Protein AF-A0A6A2FNA5-F1 (afdb_monomer_lite)

Structure (mmCIF, N/CA/C/O backbone):
data_AF-A0A6A2FNA5-F1
#
_entry.id   AF-A0A6A2FNA5-F1
#
loop_
_atom_site.group_PDB
_atom_site.id
_atom_site.type_symbol
_atom_site.label_atom_id
_atom_site.label_alt_id
_atom_site.label_comp_id
_atom_site.label_asym_id
_atom_site.label_entity_id
_atom_site.label_seq_id
_atom_site.pdbx_PDB_ins_code
_atom_site.Cartn_x
_atom_site.Cartn_y
_atom_site.Cartn_z
_atom_site.occupancy
_atom_site.B_iso_or_equiv
_atom_site.auth_seq_id
_atom_site.auth_comp_id
_atom_site.auth_asym_id
_atom_site.auth_atom_id
_atom_site.pdbx_PDB_model_num
ATOM 1 N N . MET A 1 1 ?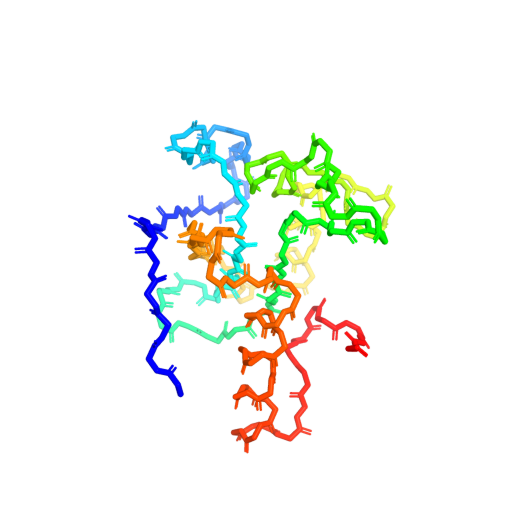 -7.875 -10.281 -15.439 1.00 62.53 1 MET A N 1
ATOM 2 C CA . MET A 1 1 ? -6.530 -10.528 -16.002 1.00 62.53 1 MET A CA 1
ATOM 3 C C . MET A 1 1 ? -5.744 -11.228 -14.920 1.00 62.53 1 MET A C 1
ATOM 5 O O . MET A 1 1 ? -5.673 -10.671 -13.832 1.00 62.53 1 MET A O 1
ATOM 9 N N . ASP A 1 2 ? -5.209 -12.416 -15.185 1.00 80.12 2 ASP A N 1
ATOM 10 C CA . ASP A 1 2 ? -4.365 -13.105 -14.207 1.00 80.12 2 ASP A CA 1
ATOM 11 C C . ASP A 1 2 ? -2.995 -12.427 -14.189 1.00 80.12 2 ASP A C 1
ATOM 13 O O . ASP A 1 2 ? -2.223 -12.519 -15.145 1.00 80.12 2 ASP A O 1
ATOM 17 N N . ILE A 1 3 ? -2.734 -11.656 -13.134 1.00 87.12 3 ILE A N 1
ATOM 18 C CA . ILE A 1 3 ? -1.475 -10.931 -12.967 1.00 87.12 3 ILE A CA 1
ATOM 19 C C . ILE A 1 3 ? -0.456 -11.879 -12.342 1.00 87.12 3 ILE A C 1
ATOM 21 O O . ILE A 1 3 ? -0.668 -12.432 -11.263 1.00 87.12 3 ILE A O 1
ATOM 25 N N . GLU A 1 4 ? 0.675 -12.038 -13.018 1.00 89.44 4 GLU A N 1
ATOM 26 C CA . GLU A 1 4 ? 1.808 -12.802 -12.508 1.00 89.44 4 GLU A CA 1
ATOM 27 C C . GLU A 1 4 ? 2.710 -11.890 -11.666 1.00 89.44 4 GLU A C 1
ATOM 29 O O . GLU A 1 4 ? 3.255 -10.897 -12.159 1.00 89.44 4 GLU A O 1
ATOM 34 N N . TYR A 1 5 ? 2.869 -12.236 -10.390 1.00 94.25 5 TYR A N 1
ATOM 35 C CA . TYR A 1 5 ? 3.737 -11.530 -9.450 1.00 94.25 5 TYR A CA 1
ATOM 36 C C . TYR A 1 5 ? 5.055 -12.280 -9.270 1.00 94.25 5 TYR A C 1
ATOM 38 O O . TYR A 1 5 ? 5.073 -13.507 -9.217 1.00 94.25 5 TYR A O 1
ATOM 46 N N . VAL A 1 6 ? 6.153 -11.540 -9.105 1.00 97.06 6 VAL A N 1
ATOM 47 C CA . VAL A 1 6 ? 7.472 -12.119 -8.796 1.00 97.06 6 VAL A CA 1
ATOM 48 C C . VAL A 1 6 ? 7.447 -12.766 -7.417 1.00 97.06 6 VAL A C 1
ATOM 50 O O . VAL A 1 6 ? 7.967 -13.858 -7.210 1.00 97.06 6 VAL A O 1
ATOM 53 N N . THR A 1 7 ? 6.856 -12.067 -6.452 1.00 97.75 7 THR A N 1
ATOM 54 C CA . THR A 1 7 ? 6.647 -12.564 -5.097 1.00 97.75 7 THR A CA 1
ATOM 55 C C . THR A 1 7 ? 5.572 -11.736 -4.411 1.00 97.75 7 THR A C 1
ATOM 57 O O . THR A 1 7 ? 5.285 -10.607 -4.814 1.00 97.75 7 THR A O 1
ATOM 60 N N . LYS A 1 8 ? 4.973 -12.302 -3.372 1.00 97.38 8 LYS A N 1
ATOM 61 C CA . LYS A 1 8 ? 3.942 -11.663 -2.567 1.00 97.38 8 LYS A CA 1
ATOM 62 C C . LYS A 1 8 ? 4.056 -12.109 -1.123 1.00 97.38 8 LYS A C 1
ATOM 64 O O . LYS A 1 8 ? 4.673 -13.133 -0.824 1.00 97.38 8 LYS A O 1
ATOM 69 N N . GLY A 1 9 ? 3.422 -11.365 -0.240 1.00 97.31 9 GLY A N 1
ATOM 70 C CA . GLY A 1 9 ? 3.309 -11.749 1.149 1.00 97.31 9 GLY A CA 1
ATOM 71 C C . GLY A 1 9 ? 2.521 -10.730 1.936 1.00 97.31 9 GLY A C 1
ATOM 72 O O . GLY A 1 9 ? 1.874 -9.840 1.386 1.00 97.31 9 GLY A O 1
ATOM 73 N N . TYR A 1 10 ? 2.614 -10.867 3.248 1.00 96.81 10 TYR A N 1
ATOM 74 C CA . TYR A 1 10 ? 1.922 -9.997 4.171 1.00 96.81 10 TYR A CA 1
ATOM 75 C C . TYR A 1 10 ? 2.820 -9.593 5.332 1.00 96.81 10 TYR A C 1
ATOM 77 O O . TYR A 1 10 ? 3.757 -10.296 5.719 1.00 96.81 10 TYR A O 1
ATOM 85 N N . CYS A 1 11 ? 2.513 -8.445 5.913 1.00 97.31 11 CYS A N 1
ATOM 86 C CA . CYS A 1 11 ? 2.928 -8.092 7.259 1.00 97.31 11 CYS A CA 1
ATOM 87 C C . CYS A 1 11 ? 1.760 -7.424 7.987 1.00 97.31 11 CYS A C 1
ATOM 89 O O . CYS A 1 11 ? 0.647 -7.325 7.472 1.00 97.31 11 CYS A O 1
ATOM 91 N N . ARG A 1 12 ? 1.978 -7.017 9.234 1.00 97.25 12 ARG A N 1
ATOM 92 C CA . ARG A 1 12 ? 0.931 -6.406 10.051 1.00 97.25 12 ARG A CA 1
ATOM 93 C C . ARG A 1 12 ? 1.475 -5.214 10.809 1.00 97.25 12 ARG A C 1
ATOM 95 O O . ARG A 1 12 ? 2.653 -5.192 11.146 1.00 97.25 12 ARG A O 1
ATOM 102 N N . PHE A 1 13 ? 0.598 -4.270 11.107 1.00 98.50 13 PHE A N 1
ATOM 103 C CA . PHE A 1 13 ? 0.916 -3.088 11.888 1.00 98.50 13 PHE A CA 1
ATOM 104 C C . PHE A 1 13 ? -0.128 -2.868 12.985 1.00 98.50 13 PHE A C 1
ATOM 106 O O . PHE A 1 13 ? -1.334 -2.925 12.729 1.00 98.50 13 PHE A O 1
ATOM 113 N N . ARG A 1 14 ? 0.348 -2.627 14.205 1.00 98.25 14 ARG A N 1
ATOM 114 C CA . ARG A 1 14 ? -0.423 -2.258 15.396 1.00 98.25 14 ARG A CA 1
ATOM 115 C C . ARG A 1 14 ? 0.109 -0.962 16.009 1.00 98.25 14 ARG A C 1
ATOM 117 O O . ARG A 1 14 ? 1.190 -0.491 15.661 1.00 98.25 14 ARG A O 1
ATOM 124 N N . LEU A 1 15 ? -0.629 -0.401 16.965 1.00 97.38 15 LEU A N 1
ATOM 125 C CA . LEU A 1 15 ? -0.278 0.857 17.636 1.00 97.38 15 LEU A CA 1
ATOM 126 C C . LEU A 1 15 ? 1.028 0.806 18.446 1.00 97.38 15 LEU A C 1
ATOM 128 O O . LEU A 1 15 ? 1.562 1.847 18.806 1.00 97.38 15 LEU A O 1
ATOM 132 N N . GLU A 1 16 ? 1.589 -0.360 18.708 1.00 96.56 16 GLU A N 1
ATOM 133 C CA . GLU A 1 16 ? 2.874 -0.534 19.387 1.00 96.56 16 GLU A CA 1
ATOM 134 C C . GLU A 1 16 ? 4.026 -0.883 18.428 1.00 96.56 16 GLU A C 1
ATOM 136 O O . GLU A 1 16 ? 5.191 -0.863 18.823 1.00 96.56 16 GLU A O 1
ATOM 141 N N . ASP A 1 17 ? 3.723 -1.185 17.163 1.00 98.12 17 ASP A N 1
ATOM 142 C CA . ASP A 1 17 ? 4.709 -1.656 16.191 1.00 98.12 17 ASP A CA 1
ATOM 143 C C . ASP A 1 17 ? 5.549 -0.517 15.610 1.00 98.12 17 ASP A C 1
ATOM 145 O O . ASP A 1 17 ? 5.078 0.606 15.469 1.00 98.12 17 ASP A O 1
ATOM 149 N N . SER A 1 18 ? 6.767 -0.820 15.154 1.00 98.25 18 SER A N 1
ATOM 150 C CA . SER A 1 18 ? 7.473 0.032 14.190 1.00 98.25 18 SER A CA 1
ATOM 151 C C . SER A 1 18 ? 7.178 -0.447 12.773 1.00 98.25 18 SER A C 1
ATOM 153 O O . SER A 1 18 ? 7.516 -1.580 12.420 1.00 98.25 18 SER A O 1
ATOM 155 N N . LEU A 1 19 ? 6.627 0.423 11.925 1.00 98.25 19 LEU A N 1
ATOM 156 C CA . LEU A 1 19 ? 6.309 0.075 10.537 1.00 98.25 19 LEU A CA 1
ATOM 157 C C . LEU A 1 19 ? 7.568 -0.326 9.757 1.00 98.25 19 LEU A C 1
ATOM 159 O O . LEU A 1 19 ? 7.548 -1.266 8.958 1.00 98.25 19 LEU A O 1
ATOM 163 N N . LYS A 1 20 ? 8.693 0.333 10.052 1.00 97.81 20 LYS A N 1
ATOM 164 C CA . LYS A 1 20 ? 9.997 0.017 9.462 1.00 97.81 20 LYS A CA 1
ATOM 165 C C . LYS A 1 20 ? 10.434 -1.416 9.771 1.00 97.81 20 LYS A C 1
ATOM 167 O O . LYS A 1 20 ? 10.923 -2.099 8.877 1.00 97.81 20 LYS A O 1
ATOM 172 N N . LEU A 1 21 ? 10.248 -1.878 11.011 1.00 98.31 21 LEU A N 1
ATOM 173 C CA . LEU A 1 21 ? 10.569 -3.258 11.394 1.00 98.31 21 LEU A CA 1
ATOM 174 C C . LEU A 1 21 ? 9.596 -4.255 10.757 1.00 98.31 21 LEU A C 1
ATOM 176 O O . LEU A 1 21 ? 10.033 -5.274 10.231 1.00 98.31 21 LEU A O 1
ATOM 180 N N . GLN A 1 22 ? 8.298 -3.942 10.725 1.00 98.12 22 GLN A N 1
ATOM 181 C CA . GLN A 1 22 ? 7.283 -4.821 10.126 1.00 98.12 22 GLN A CA 1
ATOM 182 C C . GLN A 1 22 ? 7.469 -5.007 8.611 1.00 98.12 22 GLN A C 1
ATOM 184 O O . GLN A 1 22 ? 7.102 -6.038 8.053 1.00 98.12 22 GLN A O 1
ATOM 189 N N . THR A 1 23 ? 8.079 -4.033 7.935 1.00 97.88 23 THR A N 1
ATOM 190 C CA . THR A 1 23 ? 8.324 -4.052 6.483 1.00 97.88 23 THR A CA 1
ATOM 191 C C . THR A 1 23 ? 9.765 -4.418 6.107 1.00 97.88 23 THR A C 1
ATOM 193 O O . THR A 1 23 ? 10.099 -4.444 4.922 1.00 97.88 23 THR A O 1
ATOM 196 N N . GLN A 1 24 ? 10.637 -4.728 7.075 1.00 97.00 24 GLN A N 1
ATOM 197 C CA . GLN A 1 24 ? 12.077 -4.901 6.827 1.00 97.00 24 GLN A CA 1
ATOM 198 C C . GLN A 1 24 ? 12.401 -6.045 5.852 1.00 97.00 24 GLN A C 1
ATOM 200 O O . GLN A 1 24 ? 13.334 -5.924 5.055 1.00 97.00 24 GLN A O 1
ATOM 205 N N . ASN A 1 25 ? 11.592 -7.110 5.892 1.00 96.00 25 ASN A N 1
ATOM 206 C CA . ASN A 1 25 ? 11.759 -8.324 5.092 1.00 96.00 25 ASN A CA 1
ATOM 207 C C . ASN A 1 25 ? 11.106 -8.234 3.706 1.00 96.00 25 ASN A C 1
ATOM 209 O O . ASN A 1 25 ? 11.209 -9.185 2.935 1.00 96.00 25 ASN A O 1
ATOM 213 N N . ILE A 1 26 ? 10.439 -7.120 3.377 1.00 97.06 26 ILE A N 1
ATOM 214 C CA . ILE A 1 26 ? 9.909 -6.915 2.027 1.00 97.06 26 ILE A CA 1
ATOM 215 C C . ILE A 1 26 ? 11.105 -6.790 1.069 1.00 97.06 26 I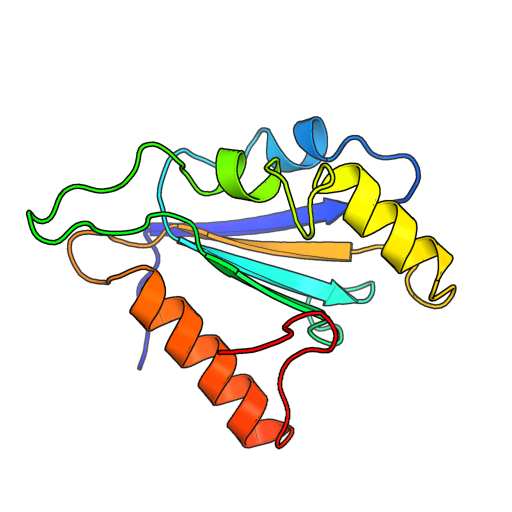LE A C 1
ATOM 217 O O . ILE A 1 26 ? 11.966 -5.926 1.289 1.00 97.06 26 ILE A O 1
ATOM 221 N N . PRO A 1 27 ? 11.188 -7.640 0.029 1.00 96.19 27 PRO A N 1
ATOM 222 C CA . PRO A 1 27 ? 12.298 -7.614 -0.912 1.00 96.19 27 PRO A CA 1
ATOM 223 C C . PRO A 1 27 ? 12.316 -6.317 -1.729 1.00 96.19 27 PRO A C 1
ATOM 225 O O . PRO A 1 27 ? 11.327 -5.587 -1.825 1.00 96.19 27 PRO A O 1
ATOM 228 N N . SER A 1 28 ? 13.471 -6.022 -2.326 1.00 95.00 28 SER A N 1
ATOM 229 C CA . SER A 1 28 ? 13.588 -4.901 -3.260 1.00 95.00 28 SER A CA 1
ATOM 230 C C . SER A 1 28 ? 12.737 -5.151 -4.506 1.00 95.00 28 SER A C 1
ATOM 232 O O . SER A 1 28 ? 12.673 -6.277 -4.997 1.00 95.00 28 SER A O 1
ATOM 234 N N . GLY A 1 29 ? 12.117 -4.096 -5.025 1.00 95.94 29 GLY A N 1
ATOM 235 C CA . GLY A 1 29 ? 11.301 -4.142 -6.234 1.00 95.94 29 GLY A CA 1
ATOM 236 C C . GLY A 1 29 ? 10.168 -3.123 -6.211 1.00 95.94 29 GLY A C 1
ATOM 237 O O . GLY A 1 29 ? 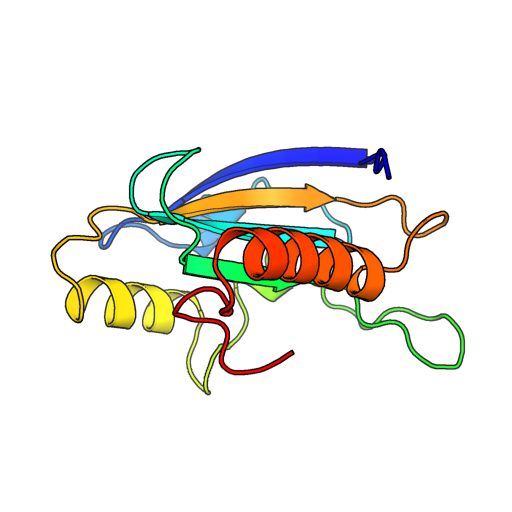9.933 -2.441 -5.203 1.00 95.94 29 GLY A O 1
ATOM 238 N N . TYR A 1 30 ? 9.464 -3.022 -7.333 1.00 97.19 30 TYR A N 1
ATOM 239 C CA . TYR A 1 30 ? 8.252 -2.219 -7.460 1.00 97.19 30 TYR A CA 1
ATOM 240 C C . TYR A 1 30 ? 7.011 -3.095 -7.385 1.00 97.19 30 TYR A C 1
ATOM 242 O O . TYR A 1 30 ? 7.061 -4.298 -7.638 1.00 97.19 30 TYR A O 1
ATOM 250 N N . GLY A 1 31 ? 5.882 -2.481 -7.058 1.00 96.75 31 GLY A N 1
ATOM 251 C CA . GLY A 1 31 ? 4.614 -3.186 -7.070 1.00 96.75 31 GLY A CA 1
ATOM 252 C C . GLY A 1 31 ? 3.525 -2.449 -6.321 1.00 96.75 31 GLY A C 1
ATOM 253 O O . GLY A 1 31 ? 3.514 -1.217 -6.291 1.00 96.75 31 GLY A O 1
ATOM 254 N N . VAL A 1 32 ? 2.618 -3.216 -5.732 1.00 98.19 32 VAL A N 1
ATOM 255 C CA . VAL A 1 32 ? 1.390 -2.725 -5.101 1.00 98.19 32 VAL A CA 1
ATOM 256 C C . VAL A 1 32 ? 1.252 -3.270 -3.688 1.00 98.19 32 VAL A C 1
ATOM 258 O O . VAL A 1 32 ? 1.863 -4.277 -3.326 1.00 98.19 32 VAL A O 1
ATOM 261 N N . TYR A 1 33 ? 0.476 -2.571 -2.875 1.00 98.50 33 TYR A N 1
ATOM 262 C CA . TYR A 1 33 ? 0.140 -2.974 -1.521 1.00 98.50 33 TYR A CA 1
ATOM 263 C C . TYR A 1 33 ? -1.302 -2.601 -1.199 1.00 98.50 33 TYR A C 1
ATOM 265 O O . TYR A 1 33 ? -1.824 -1.599 -1.696 1.00 98.50 33 TYR A O 1
ATOM 273 N N . ILE A 1 34 ? -1.912 -3.409 -0.341 1.00 98.69 34 ILE A N 1
ATOM 274 C CA . ILE A 1 34 ? -3.296 -3.280 0.095 1.00 98.69 34 ILE A CA 1
ATOM 275 C C . ILE A 1 34 ? -3.309 -3.282 1.621 1.00 98.69 34 ILE A C 1
ATOM 277 O O . ILE A 1 34 ? -2.639 -4.085 2.272 1.00 98.69 34 ILE A O 1
ATOM 281 N N . PHE A 1 35 ? -4.027 -2.332 2.206 1.00 98.69 35 PHE A N 1
ATOM 282 C CA . PHE A 1 35 ? -4.268 -2.275 3.640 1.00 98.69 35 PHE A CA 1
ATOM 283 C C . PHE A 1 35 ? -5.650 -2.838 3.929 1.00 98.69 35 PHE A C 1
ATOM 285 O O . PHE A 1 35 ? -6.640 -2.281 3.463 1.00 98.69 35 PHE A O 1
ATOM 292 N N . HIS A 1 36 ? -5.712 -3.887 4.742 1.00 98.69 36 HIS A N 1
ATOM 293 C CA . HIS A 1 36 ? -6.953 -4.507 5.188 1.00 98.69 36 HIS A CA 1
ATOM 294 C C . HIS A 1 36 ? -7.201 -4.245 6.669 1.00 98.69 36 HIS A C 1
ATOM 296 O O . HIS A 1 36 ? -6.277 -4.181 7.495 1.00 98.69 36 HIS A O 1
ATOM 302 N N . ARG A 1 37 ? -8.480 -4.132 7.016 1.00 98.44 37 ARG A N 1
ATOM 303 C CA . ARG A 1 37 ? -8.961 -3.993 8.388 1.00 98.44 37 ARG A CA 1
ATOM 304 C C . ARG A 1 37 ? -8.826 -5.319 9.140 1.00 98.44 37 ARG A C 1
ATOM 306 O O . ARG A 1 37 ? -9.531 -6.275 8.852 1.00 98.44 37 ARG A O 1
ATOM 313 N N . ASN A 1 38 ? -8.001 -5.346 10.189 1.00 97.69 38 ASN A N 1
ATOM 314 C CA . ASN A 1 38 ? -7.883 -6.389 11.224 1.00 97.69 38 ASN A CA 1
ATOM 315 C C . ASN A 1 38 ? -7.432 -7.802 10.792 1.00 97.69 38 ASN A C 1
ATOM 317 O O . ASN A 1 38 ? -6.684 -8.446 11.537 1.00 97.69 38 ASN A O 1
ATOM 321 N N . VAL A 1 39 ? -7.845 -8.309 9.637 1.00 96.62 39 VAL A N 1
ATOM 322 C CA . VAL A 1 39 ? -7.551 -9.655 9.115 1.00 96.62 39 VAL A CA 1
ATOM 323 C C . VAL A 1 39 ? -7.167 -9.575 7.635 1.00 96.62 39 VAL A C 1
ATOM 325 O O . VAL A 1 39 ? -7.291 -8.509 7.042 1.00 96.62 39 VAL A O 1
ATOM 328 N N . GLU A 1 40 ? -6.643 -10.668 7.077 1.00 93.12 40 GLU A N 1
ATOM 329 C CA . GLU A 1 40 ? -6.156 -10.735 5.688 1.00 93.12 40 GLU A CA 1
ATOM 330 C C . GLU A 1 40 ? -7.262 -10.415 4.677 1.00 93.12 40 GLU A C 1
ATOM 332 O O . GLU A 1 40 ? -7.114 -9.473 3.915 1.00 93.12 40 GLU A O 1
ATOM 337 N N . ASP A 1 41 ? -8.424 -11.060 4.794 1.00 93.31 41 ASP A N 1
ATOM 338 C CA . ASP A 1 41 ? -9.592 -10.804 3.931 1.00 93.31 41 ASP A CA 1
ATOM 339 C C . ASP A 1 41 ? -10.542 -9.732 4.501 1.00 93.31 41 ASP A C 1
ATOM 341 O O . ASP A 1 41 ? -11.750 -9.748 4.266 1.00 93.31 41 ASP A O 1
ATOM 345 N N . GLY A 1 42 ? -10.024 -8.833 5.342 1.00 96.56 42 GLY A N 1
ATOM 346 C CA . GLY A 1 42 ? -10.816 -7.754 5.931 1.00 96.56 42 GLY A CA 1
ATOM 347 C C . GLY A 1 42 ? -11.106 -6.636 4.931 1.00 96.56 42 GLY A C 1
ATOM 348 O O . GLY A 1 42 ? -10.492 -6.574 3.863 1.00 96.56 42 GLY A O 1
ATOM 349 N N . ASP A 1 43 ? -11.987 -5.705 5.315 1.00 97.56 43 ASP A N 1
ATOM 350 C CA . ASP A 1 43 ? -12.319 -4.537 4.489 1.00 97.56 43 ASP A CA 1
ATOM 351 C C . ASP A 1 43 ? -11.055 -3.828 3.999 1.00 97.56 43 ASP A C 1
ATOM 353 O O . ASP A 1 43 ? -10.165 -3.498 4.793 1.00 97.56 43 ASP A O 1
ATOM 357 N N . ILE A 1 44 ? -11.000 -3.554 2.697 1.00 98.62 44 ILE A N 1
ATOM 358 C CA . ILE A 1 44 ? -9.898 -2.807 2.100 1.00 98.62 44 ILE A CA 1
ATOM 359 C C . ILE A 1 44 ? -10.024 -1.337 2.509 1.00 98.62 44 ILE A C 1
ATOM 361 O O . ILE A 1 44 ? -11.008 -0.657 2.223 1.00 98.62 44 ILE A O 1
ATOM 365 N N . LEU A 1 45 ? -8.992 -0.854 3.192 1.00 98.56 45 LEU A N 1
ATOM 366 C CA . LEU A 1 45 ? -8.868 0.513 3.686 1.00 98.56 45 LEU A CA 1
ATOM 367 C C . LEU A 1 45 ? -8.145 1.399 2.673 1.00 98.56 45 LEU A C 1
ATOM 369 O O . LEU A 1 45 ? -8.503 2.562 2.506 1.00 98.56 45 LEU A O 1
ATOM 373 N N . TYR A 1 46 ? -7.122 0.854 2.009 1.00 98.62 46 TYR A N 1
ATOM 374 C CA . TYR A 1 46 ? -6.280 1.581 1.063 1.00 98.62 46 TYR A CA 1
ATOM 375 C C . TYR A 1 46 ? -5.617 0.642 0.057 1.00 98.62 46 TYR A C 1
ATOM 377 O O . TYR A 1 46 ? -5.140 -0.425 0.439 1.00 98.62 46 TYR A O 1
ATOM 385 N N . ILE A 1 47 ? -5.493 1.082 -1.192 1.00 98.69 47 ILE A N 1
ATOM 386 C CA . ILE A 1 47 ? -4.659 0.452 -2.222 1.00 98.69 47 ILE A CA 1
ATOM 387 C C . ILE A 1 47 ? -3.643 1.484 -2.705 1.00 98.69 47 ILE A C 1
ATOM 389 O O . ILE A 1 47 ? -3.994 2.636 -2.968 1.00 98.69 47 ILE A O 1
ATOM 393 N N . GLY A 1 48 ? -2.381 1.075 -2.823 1.00 97.75 48 GLY A N 1
ATOM 394 C CA . GLY A 1 48 ? -1.324 1.945 -3.320 1.00 97.75 48 GLY A CA 1
ATOM 395 C C . GLY A 1 48 ? -0.218 1.210 -4.068 1.00 97.75 48 GLY A C 1
ATOM 396 O O . GLY A 1 48 ? -0.043 0.001 -3.932 1.00 97.75 48 GLY A O 1
ATOM 397 N N . LYS A 1 49 ? 0.600 1.967 -4.805 1.00 97.31 49 LYS A N 1
ATOM 398 C CA . LYS A 1 49 ? 1.787 1.448 -5.508 1.00 97.31 49 LYS A CA 1
ATOM 399 C C . LYS A 1 49 ? 3.107 2.127 -5.169 1.00 97.31 49 LYS A C 1
ATOM 401 O O . LYS A 1 49 ? 3.150 3.261 -4.676 1.00 97.31 49 LYS A O 1
ATOM 406 N N . SER A 1 50 ? 4.194 1.465 -5.561 1.00 96.81 50 SER A N 1
ATOM 407 C CA . SER A 1 50 ? 5.534 2.030 -5.766 1.00 96.81 50 SER A CA 1
ATOM 408 C C . SER A 1 50 ? 5.958 1.941 -7.241 1.00 96.81 50 SER A C 1
ATOM 410 O O . SER A 1 50 ? 5.272 1.328 -8.050 1.00 96.81 50 SER A O 1
ATOM 412 N N . GLY A 1 51 ? 7.078 2.572 -7.613 1.00 94.38 51 GLY A N 1
ATOM 413 C CA . GLY A 1 51 ? 7.609 2.482 -8.980 1.00 94.38 51 GLY A CA 1
ATOM 414 C C . GLY A 1 51 ? 6.886 3.348 -10.011 1.00 94.38 51 GLY A C 1
ATOM 415 O O . GLY A 1 51 ? 6.273 2.854 -10.954 1.00 94.38 51 GLY A O 1
ATOM 416 N N . THR A 1 52 ? 6.968 4.670 -9.861 1.00 93.38 52 THR A N 1
ATOM 417 C CA . THR A 1 52 ? 6.531 5.586 -10.925 1.00 93.38 52 THR A CA 1
ATOM 418 C C . THR A 1 52 ? 7.490 5.504 -12.108 1.00 93.38 52 THR A C 1
ATOM 420 O O . THR A 1 52 ? 8.670 5.826 -11.956 1.00 93.38 52 THR A O 1
ATOM 423 N N . VAL A 1 53 ? 6.958 5.132 -13.271 1.00 93.75 53 VAL A N 1
ATOM 424 C CA . VAL A 1 53 ? 7.680 5.107 -14.547 1.00 93.75 53 VAL A CA 1
ATOM 425 C C . VAL A 1 53 ? 7.672 6.499 -15.166 1.00 93.75 53 VAL A C 1
ATOM 427 O O . VAL A 1 53 ? 6.644 7.175 -15.203 1.00 93.75 53 VAL A O 1
ATOM 430 N N . LEU A 1 54 ? 8.842 6.952 -15.597 1.00 95.06 54 LEU A N 1
ATOM 431 C CA . LEU A 1 54 ? 9.045 8.207 -16.307 1.00 95.06 54 LEU A CA 1
ATOM 432 C C . LEU A 1 54 ? 8.844 8.004 -17.812 1.00 95.06 54 LEU A C 1
ATOM 434 O O . LEU A 1 54 ? 8.900 6.886 -18.315 1.00 95.06 54 LEU A O 1
ATOM 438 N N . GLN A 1 55 ? 8.681 9.098 -18.557 1.00 95.81 55 GLN A N 1
ATOM 439 C CA . GLN A 1 55 ? 8.491 9.043 -20.013 1.00 95.81 55 GLN A CA 1
ATOM 440 C C . GLN A 1 55 ? 9.636 8.320 -20.749 1.00 95.81 55 GLN A C 1
ATOM 442 O O . GLN A 1 55 ? 9.400 7.695 -21.777 1.00 95.81 55 GLN A O 1
ATOM 447 N N . ASN A 1 56 ? 10.856 8.353 -20.208 1.00 94.94 56 ASN A N 1
ATOM 448 C CA . ASN A 1 56 ? 12.021 7.663 -20.768 1.00 94.94 56 ASN A CA 1
ATOM 449 C C . ASN A 1 56 ? 12.119 6.175 -20.377 1.00 94.94 56 ASN A C 1
ATOM 451 O O . ASN A 1 56 ? 13.142 5.547 -20.634 1.00 94.94 56 ASN A O 1
ATOM 455 N N . GLY A 1 57 ? 11.101 5.627 -19.711 1.00 92.12 57 GLY A N 1
ATOM 456 C CA . GLY A 1 57 ? 11.061 4.234 -19.271 1.00 92.12 57 GLY A CA 1
ATOM 457 C C . GLY A 1 57 ? 11.796 3.950 -17.958 1.00 92.12 57 GLY A C 1
ATOM 458 O O . GLY A 1 57 ? 11.678 2.848 -17.429 1.00 92.12 57 GLY A O 1
ATOM 459 N N . CYS A 1 58 ? 12.518 4.918 -17.383 1.00 93.25 58 CYS A N 1
ATOM 460 C CA . CYS A 1 58 ? 13.174 4.734 -16.090 1.00 93.25 58 CYS A CA 1
ATOM 461 C C . CYS A 1 58 ? 12.171 4.823 -14.936 1.00 93.25 58 CYS A C 1
ATOM 463 O O . CYS A 1 58 ? 11.249 5.639 -14.947 1.00 93.25 58 CYS A O 1
ATOM 465 N N . TYR A 1 59 ? 12.408 4.049 -13.882 1.00 93.25 59 TYR A N 1
ATOM 466 C CA . TYR A 1 59 ? 11.638 4.130 -12.645 1.00 93.25 59 TYR A CA 1
ATOM 467 C C . TYR A 1 59 ? 12.251 5.154 -11.686 1.00 93.25 59 TYR A C 1
ATOM 469 O O . TYR A 1 59 ? 13.472 5.294 -11.589 1.00 93.25 59 TYR A O 1
ATOM 477 N N . LYS A 1 60 ? 11.406 5.861 -10.928 1.00 91.38 60 LYS A N 1
ATOM 478 C CA . LYS A 1 60 ? 11.867 6.639 -9.768 1.00 91.38 60 LYS A CA 1
ATOM 479 C C . LYS A 1 60 ? 12.426 5.694 -8.694 1.00 91.38 60 LYS A C 1
ATOM 481 O O . LYS A 1 60 ? 11.879 4.617 -8.480 1.00 91.38 60 LYS A O 1
ATOM 486 N N . THR A 1 61 ? 13.455 6.138 -7.970 1.00 81.06 61 THR A N 1
ATOM 487 C CA . THR A 1 61 ? 14.259 5.369 -6.993 1.00 81.06 61 THR A CA 1
ATOM 488 C C . THR A 1 61 ? 13.541 5.019 -5.678 1.00 81.06 61 THR A C 1
ATOM 490 O O . THR A 1 61 ? 14.136 5.051 -4.606 1.00 81.06 61 THR A O 1
ATOM 493 N N . GLN A 1 62 ? 12.250 4.689 -5.729 1.00 87.31 62 GLN A N 1
ATOM 494 C CA . GLN A 1 62 ? 11.452 4.329 -4.560 1.00 87.31 62 GLN A CA 1
ATOM 495 C C . GLN A 1 62 ? 10.781 2.969 -4.772 1.00 87.31 62 GLN A C 1
ATOM 497 O O . GLN A 1 62 ? 9.735 2.877 -5.423 1.00 87.31 62 GLN A O 1
ATOM 502 N N . GLY A 1 63 ? 11.390 1.929 -4.195 1.00 94.75 63 GLY A N 1
ATOM 503 C CA . GLY A 1 63 ? 10.830 0.579 -4.151 1.00 94.75 63 GLY A CA 1
ATOM 504 C C . GLY A 1 63 ? 9.632 0.469 -3.205 1.00 94.75 63 GLY A C 1
ATOM 505 O O . GLY A 1 63 ? 9.265 1.421 -2.512 1.00 94.75 63 GLY A O 1
ATOM 506 N N . LEU A 1 64 ? 9.002 -0.707 -3.161 1.00 96.94 64 LEU A N 1
ATOM 507 C CA . LEU A 1 64 ? 7.787 -0.955 -2.377 1.00 96.94 64 LEU A CA 1
ATOM 508 C C . LEU A 1 64 ? 7.980 -0.695 -0.880 1.00 96.94 64 LEU A C 1
ATOM 510 O O . LEU A 1 64 ? 7.201 0.042 -0.276 1.00 96.94 64 LEU A O 1
ATOM 514 N N . ARG A 1 65 ? 9.066 -1.218 -0.302 1.00 96.81 65 ARG A N 1
ATOM 515 C CA . ARG A 1 65 ? 9.414 -0.996 1.108 1.00 96.81 65 ARG A CA 1
ATOM 516 C C . ARG A 1 65 ? 9.612 0.485 1.429 1.00 96.81 65 ARG A C 1
ATOM 518 O O . ARG A 1 65 ? 9.097 0.973 2.433 1.00 96.81 65 ARG A O 1
ATOM 525 N N . ASP A 1 66 ? 10.328 1.208 0.573 1.00 95.81 66 ASP A N 1
ATOM 526 C CA . ASP A 1 66 ? 10.589 2.634 0.781 1.00 95.81 66 ASP A CA 1
ATOM 527 C C . ASP A 1 66 ? 9.298 3.442 0.663 1.00 95.81 66 ASP A C 1
ATOM 529 O O . ASP A 1 66 ? 9.062 4.353 1.452 1.00 95.81 66 ASP A O 1
ATOM 533 N N . ARG A 1 67 ? 8.424 3.077 -0.284 1.00 96.75 67 ARG A N 1
ATOM 534 C CA . ARG A 1 67 ? 7.112 3.704 -0.461 1.00 96.75 67 ARG A CA 1
ATOM 535 C C . ARG A 1 67 ? 6.210 3.507 0.754 1.00 96.75 67 ARG A C 1
ATOM 537 O O . ARG A 1 67 ? 5.597 4.476 1.192 1.00 96.75 67 ARG A O 1
ATOM 544 N N . LEU A 1 68 ? 6.160 2.290 1.298 1.00 97.06 68 LEU A N 1
ATOM 545 C CA . LEU A 1 68 ? 5.398 1.957 2.505 1.00 97.06 68 LEU A CA 1
ATOM 546 C C . LEU A 1 68 ? 5.877 2.733 3.736 1.00 97.06 68 LEU A C 1
ATOM 548 O O . LEU A 1 68 ? 5.085 2.994 4.627 1.00 97.06 68 LEU A O 1
ATOM 552 N N . ASN A 1 69 ? 7.144 3.144 3.785 1.00 97.19 69 ASN A N 1
ATOM 553 C CA . ASN A 1 69 ? 7.683 3.947 4.886 1.00 97.19 69 ASN A CA 1
ATOM 554 C C . ASN A 1 69 ? 7.732 5.457 4.583 1.00 97.19 69 ASN A C 1
ATOM 556 O O . ASN A 1 69 ? 8.173 6.239 5.428 1.00 97.19 69 ASN A O 1
ATOM 560 N N . ASN A 1 70 ? 7.300 5.887 3.393 1.00 95.94 70 ASN A N 1
ATOM 561 C CA . ASN A 1 70 ? 7.337 7.291 2.994 1.00 95.94 70 ASN A CA 1
ATOM 562 C C . ASN A 1 70 ? 6.132 8.073 3.539 1.00 95.94 70 ASN A C 1
ATOM 564 O O . ASN A 1 70 ? 5.248 7.532 4.197 1.00 95.94 70 ASN A O 1
ATOM 568 N N . LYS A 1 71 ? 6.078 9.376 3.272 1.00 96.38 71 LYS A N 1
ATOM 569 C CA . LYS A 1 71 ? 4.965 10.213 3.699 1.00 96.38 71 LYS A CA 1
ATOM 570 C C . LYS A 1 71 ? 3.644 9.867 2.999 1.00 96.38 71 LYS A C 1
ATOM 572 O O . LYS A 1 71 ? 3.635 9.503 1.822 1.00 96.38 71 LYS A O 1
ATOM 577 N N . GLN A 1 72 ? 2.546 10.036 3.726 1.00 95.06 72 GLN A N 1
ATOM 578 C CA . GLN A 1 72 ? 1.169 10.084 3.233 1.00 95.06 72 GLN A CA 1
ATOM 579 C C . GLN A 1 72 ? 0.499 11.293 3.889 1.00 95.06 72 GLN A C 1
ATOM 581 O O . GLN A 1 72 ? 0.727 11.546 5.069 1.00 95.06 72 GLN A O 1
ATOM 586 N N . ASP A 1 73 ? -0.211 12.096 3.099 1.00 92.50 73 ASP A N 1
ATOM 587 C CA . ASP A 1 73 ? -0.861 13.338 3.544 1.00 92.50 73 ASP A CA 1
ATOM 588 C C . ASP A 1 73 ? 0.070 14.273 4.341 1.00 92.50 73 ASP A C 1
ATOM 590 O O . ASP A 1 73 ? -0.277 14.848 5.367 1.00 92.50 73 ASP A O 1
ATOM 594 N N . GLY A 1 74 ? 1.317 14.402 3.873 1.00 94.62 74 GLY A N 1
ATOM 595 C CA . GLY A 1 74 ? 2.317 15.307 4.452 1.00 94.62 74 GLY A CA 1
ATOM 596 C C . GLY A 1 74 ? 3.046 14.795 5.705 1.00 94.62 74 GLY A C 1
ATOM 597 O O . GLY A 1 74 ? 4.088 15.360 6.056 1.00 94.62 74 GLY A O 1
ATOM 598 N N . MET A 1 75 ? 2.599 13.695 6.319 1.00 97.25 75 MET A N 1
ATOM 599 C CA . MET A 1 75 ? 3.198 13.085 7.522 1.00 97.25 75 MET A CA 1
ATOM 600 C C . MET A 1 75 ? 3.793 11.703 7.247 1.00 97.25 75 MET A C 1
ATOM 602 O O . MET A 1 75 ? 3.566 11.139 6.181 1.00 97.25 75 MET A O 1
ATOM 606 N N . LYS A 1 76 ? 4.602 11.146 8.160 1.00 97.38 76 LYS A N 1
ATOM 607 C CA . LYS A 1 76 ? 5.194 9.807 7.949 1.00 97.38 76 LYS A CA 1
ATOM 608 C C . LYS A 1 76 ? 4.096 8.740 7.907 1.00 97.38 76 LYS A C 1
ATOM 610 O O . LYS A 1 76 ? 3.137 8.843 8.665 1.00 97.38 76 LYS A O 1
ATOM 615 N N . ARG A 1 77 ? 4.250 7.680 7.092 1.00 97.69 77 ARG A N 1
ATOM 616 C CA . ARG A 1 77 ? 3.227 6.615 6.998 1.00 97.69 77 ARG A CA 1
ATOM 617 C C . ARG A 1 77 ? 2.847 6.047 8.356 1.00 97.69 77 ARG A C 1
ATOM 619 O O . ARG A 1 77 ? 1.672 5.860 8.623 1.00 97.69 77 ARG A O 1
ATOM 626 N N . GLU A 1 78 ? 3.830 5.783 9.207 1.00 98.38 78 GLU A N 1
ATOM 627 C CA . GLU A 1 78 ? 3.572 5.233 10.537 1.00 98.38 78 GLU A CA 1
ATOM 628 C C . GLU A 1 78 ? 2.672 6.157 11.375 1.00 98.38 78 GLU A C 1
ATOM 630 O O . GLU A 1 78 ? 1.717 5.692 11.988 1.00 98.38 78 GLU A O 1
ATOM 635 N N . GLU A 1 79 ? 2.929 7.469 11.350 1.00 98.31 79 GLU A N 1
ATOM 636 C CA . GLU A 1 79 ? 2.112 8.477 12.040 1.00 98.31 79 GLU A CA 1
ATOM 637 C C . GLU A 1 79 ? 0.696 8.531 11.453 1.00 98.31 79 GLU A C 1
ATOM 639 O O . GLU A 1 79 ? -0.275 8.513 12.206 1.00 98.31 79 GLU A O 1
ATOM 644 N N . PHE A 1 80 ? 0.577 8.498 10.121 1.00 98.25 80 PHE A N 1
ATOM 645 C CA . PHE A 1 80 ? -0.709 8.443 9.423 1.00 98.25 80 PHE A CA 1
ATOM 646 C C . PHE A 1 80 ? -1.532 7.218 9.838 1.00 98.25 80 PHE A C 1
ATOM 648 O O . PHE A 1 80 ? -2.702 7.350 10.189 1.00 98.25 80 PHE A O 1
ATOM 655 N N . LEU A 1 81 ? -0.927 6.026 9.849 1.00 98.25 81 LEU A N 1
ATOM 656 C CA . LEU A 1 81 ? -1.631 4.798 10.221 1.00 98.25 81 LEU A CA 1
ATOM 657 C C . LEU A 1 81 ? -2.093 4.837 11.680 1.00 98.25 81 LEU A C 1
ATOM 659 O O . LEU A 1 81 ? -3.235 4.489 11.963 1.00 98.25 81 LEU A O 1
ATOM 663 N N . ARG A 1 82 ? -1.244 5.312 12.602 1.00 98.31 82 ARG A N 1
ATOM 664 C CA . ARG A 1 82 ? -1.625 5.490 14.014 1.00 98.31 82 ARG A CA 1
ATOM 665 C C . ARG A 1 82 ? -2.783 6.465 14.166 1.00 98.31 82 ARG A C 1
ATOM 667 O O . ARG A 1 82 ? -3.719 6.179 14.902 1.00 98.31 82 ARG A O 1
ATOM 674 N N . MET A 1 83 ? -2.722 7.599 13.470 1.00 97.94 83 MET A N 1
ATOM 675 C CA . MET A 1 83 ? -3.792 8.591 13.463 1.00 97.94 83 MET A CA 1
ATOM 676 C C . MET A 1 83 ? -5.106 7.955 12.997 1.00 97.94 83 MET A C 1
ATOM 678 O O . MET A 1 83 ? -6.091 8.021 13.723 1.00 97.94 83 MET A O 1
ATOM 682 N N . LYS A 1 84 ? -5.102 7.242 11.862 1.00 98.00 84 LYS A N 1
ATOM 683 C CA . LYS A 1 84 ? -6.293 6.556 11.340 1.00 98.00 84 LYS A CA 1
ATOM 684 C C . LYS A 1 84 ? -6.848 5.477 12.270 1.00 98.00 84 LYS A C 1
ATOM 686 O O . LYS A 1 84 ? -8.060 5.384 12.426 1.00 98.00 84 LYS A O 1
ATOM 691 N N . MET A 1 85 ? -5.987 4.696 12.919 1.00 97.88 85 MET A N 1
ATOM 692 C CA . MET A 1 85 ? -6.411 3.700 13.914 1.00 97.88 85 MET A CA 1
ATOM 693 C C . MET A 1 85 ? -6.982 4.340 15.190 1.00 97.88 85 MET A C 1
ATOM 695 O O . MET A 1 85 ? -7.861 3.767 15.822 1.00 97.88 85 MET A O 1
ATOM 699 N N . ASN A 1 86 ? -6.507 5.526 15.577 1.00 97.62 86 ASN A N 1
ATOM 700 C CA . ASN A 1 86 ? -7.058 6.261 16.718 1.00 97.62 86 ASN A CA 1
ATOM 701 C C . ASN A 1 86 ? -8.381 6.973 16.379 1.00 97.62 86 ASN A C 1
ATOM 703 O O . ASN A 1 86 ? -9.222 7.130 17.261 1.00 97.62 86 ASN A O 1
ATOM 707 N N . GLU A 1 87 ? -8.569 7.401 15.124 1.00 97.44 87 GLU A N 1
ATOM 708 C CA . GLU A 1 87 ? -9.831 7.963 14.614 1.00 97.44 87 GLU A CA 1
ATOM 709 C C . GLU A 1 87 ? -10.947 6.903 14.548 1.00 97.44 87 GLU A C 1
ATOM 711 O O . GLU A 1 87 ? -12.107 7.218 14.810 1.00 97.44 87 GLU A O 1
ATOM 716 N N . ASP A 1 88 ? -10.602 5.649 14.236 1.00 96.94 88 ASP A N 1
ATOM 717 C CA . ASP A 1 88 ? -11.528 4.516 14.154 1.00 96.94 88 ASP A CA 1
ATOM 718 C C . ASP A 1 88 ? -11.086 3.379 15.089 1.00 96.94 88 ASP A C 1
ATOM 720 O O . ASP A 1 88 ? -10.293 2.505 14.728 1.00 96.94 88 ASP A O 1
ATOM 724 N N . ASN A 1 89 ? -11.666 3.357 16.292 1.00 93.69 89 ASN A N 1
ATOM 725 C CA . ASN A 1 89 ? -11.364 2.374 17.336 1.00 93.69 89 ASN A CA 1
ATOM 726 C C . ASN A 1 89 ? -11.723 0.923 16.967 1.00 93.69 89 ASN A C 1
ATOM 728 O O . ASN A 1 89 ? -11.376 -0.002 17.705 1.00 93.69 89 ASN A O 1
ATOM 732 N N . THR A 1 90 ? -12.395 0.685 15.841 1.00 97.00 90 THR A N 1
ATOM 733 C CA . THR A 1 90 ? -12.658 -0.673 15.357 1.00 97.00 90 THR A CA 1
ATOM 734 C C . THR A 1 90 ? -11.462 -1.249 14.585 1.00 97.00 90 THR A C 1
ATOM 736 O O . THR A 1 90 ? -11.414 -2.458 14.341 1.00 97.00 90 THR A O 1
ATOM 739 N N . ILE A 1 91 ? -10.453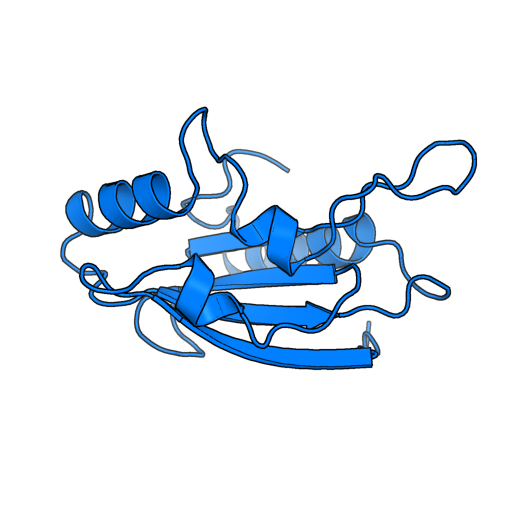 -0.431 14.255 1.00 97.88 91 ILE A N 1
ATOM 740 C CA . ILE A 1 91 ? -9.199 -0.861 13.625 1.00 97.88 91 ILE A CA 1
ATOM 741 C C . ILE A 1 91 ? -8.154 -1.153 14.706 1.00 97.88 91 ILE A C 1
ATOM 743 O O . ILE A 1 91 ? -7.414 -0.287 15.161 1.00 97.88 91 ILE A O 1
ATOM 747 N N . GLN A 1 92 ? -8.051 -2.420 15.090 1.00 97.31 92 GLN A N 1
ATOM 748 C CA . GLN A 1 92 ? -7.072 -2.903 16.068 1.00 97.31 92 GLN A CA 1
ATOM 749 C C . GLN A 1 92 ? -5.720 -3.227 15.423 1.00 97.31 92 GLN A C 1
ATOM 751 O O . GLN A 1 92 ? -4.679 -3.251 16.081 1.00 97.31 92 GLN A O 1
ATOM 756 N N . LYS A 1 93 ? -5.729 -3.521 14.121 1.00 97.69 93 LYS A N 1
ATOM 757 C CA . LYS A 1 93 ? -4.544 -3.883 13.347 1.00 97.69 93 LYS A CA 1
ATOM 758 C C . LYS A 1 93 ? -4.784 -3.597 11.871 1.00 97.69 93 LYS A C 1
ATOM 760 O O . LYS A 1 93 ? -5.869 -3.864 11.365 1.00 97.69 93 LYS A O 1
ATOM 765 N N . ILE A 1 94 ? -3.747 -3.158 11.172 1.00 98.50 94 ILE A N 1
ATOM 766 C CA . ILE A 1 94 ? -3.739 -3.074 9.712 1.00 98.50 94 ILE A CA 1
ATOM 767 C C . ILE A 1 94 ? -2.964 -4.275 9.186 1.00 98.50 94 ILE A C 1
ATOM 769 O O . ILE A 1 94 ? -1.805 -4.486 9.554 1.00 98.50 94 ILE A O 1
ATOM 773 N N . PHE A 1 95 ? -3.613 -5.091 8.365 1.00 98.38 95 PHE A N 1
ATOM 774 C CA . PHE A 1 95 ? -2.938 -6.146 7.623 1.00 98.38 95 PHE A CA 1
ATOM 775 C C . PHE A 1 95 ? -2.457 -5.556 6.298 1.00 9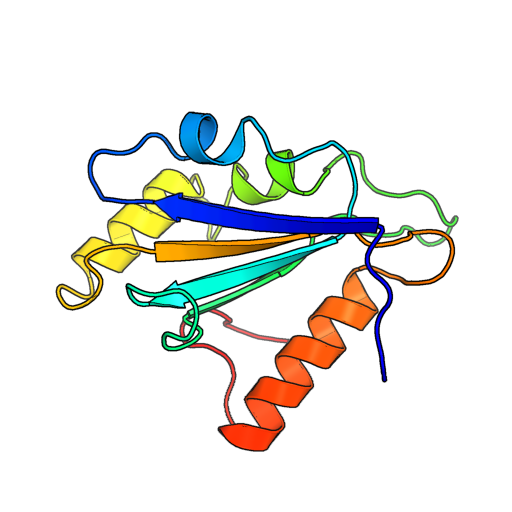8.38 95 PHE A C 1
ATOM 777 O O . PHE A 1 95 ? -3.227 -4.903 5.601 1.00 98.38 95 PHE A O 1
ATOM 784 N N . ILE A 1 96 ? -1.169 -5.698 6.003 1.00 98.50 96 ILE A N 1
ATOM 785 C CA . ILE A 1 96 ? -0.541 -5.104 4.825 1.00 98.50 96 ILE A CA 1
ATOM 786 C C . ILE A 1 96 ? -0.192 -6.244 3.888 1.00 98.50 96 ILE A C 1
ATOM 788 O O . ILE A 1 96 ? 0.813 -6.929 4.088 1.00 98.50 96 ILE A O 1
ATOM 792 N N . GLU A 1 97 ? -1.027 -6.433 2.881 1.00 98.38 97 GLU A N 1
ATOM 793 C CA . GLU A 1 97 ? -0.746 -7.324 1.771 1.00 98.38 97 GLU A CA 1
ATOM 794 C C . GLU A 1 97 ? 0.135 -6.588 0.759 1.00 98.38 97 GLU A C 1
ATOM 796 O O . GLU A 1 97 ? -0.052 -5.396 0.498 1.00 98.38 97 GLU A O 1
ATOM 801 N N . TRP A 1 98 ? 1.142 -7.261 0.213 1.00 98.38 98 TRP A N 1
ATOM 802 C CA . TRP A 1 98 ? 2.071 -6.653 -0.729 1.00 98.38 98 TRP A CA 1
ATOM 803 C C . TRP A 1 98 ? 2.480 -7.622 -1.831 1.00 98.38 98 TRP A C 1
ATOM 805 O O . TRP A 1 98 ? 2.609 -8.830 -1.630 1.00 98.38 98 TRP A O 1
ATOM 815 N N . TYR A 1 99 ? 2.745 -7.051 -3.002 1.00 97.81 99 TYR A N 1
ATOM 816 C CA . TYR A 1 99 ? 3.087 -7.773 -4.216 1.00 97.81 99 TYR A CA 1
ATOM 817 C C . TYR A 1 99 ? 4.238 -7.073 -4.931 1.00 97.81 99 TYR A C 1
ATOM 819 O O . TYR A 1 99 ? 4.164 -5.874 -5.199 1.00 97.81 99 TYR A O 1
ATOM 827 N N . ILE A 1 100 ? 5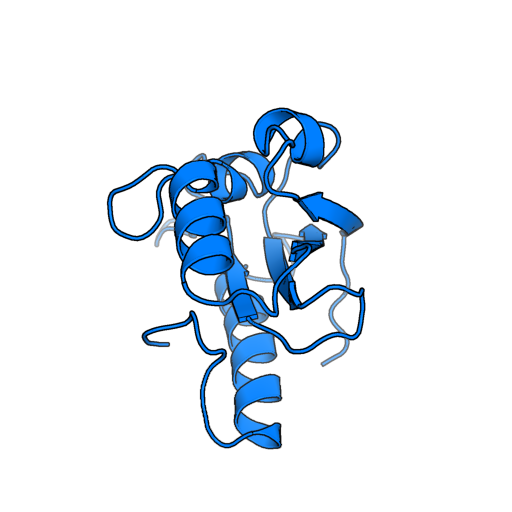.281 -7.821 -5.286 1.00 97.88 100 ILE A N 1
ATOM 828 C CA . ILE A 1 100 ? 6.324 -7.370 -6.211 1.00 97.88 100 ILE A CA 1
ATOM 829 C C . ILE A 1 100 ? 5.943 -7.821 -7.615 1.00 97.88 100 ILE A C 1
ATOM 831 O O . ILE A 1 100 ? 5.704 -9.007 -7.855 1.00 97.88 100 ILE A O 1
ATOM 835 N N . ILE A 1 101 ? 5.887 -6.873 -8.545 1.00 95.75 101 ILE A N 1
ATOM 836 C CA . ILE A 1 101 ? 5.509 -7.143 -9.933 1.00 95.75 101 ILE A CA 1
ATOM 837 C C . ILE A 1 101 ? 6.737 -7.433 -10.798 1.00 95.75 101 ILE A C 1
ATOM 839 O O . ILE A 1 101 ? 7.851 -7.017 -10.478 1.00 95.75 101 ILE A O 1
ATOM 843 N N . ASP A 1 102 ? 6.515 -8.088 -11.935 1.00 94.94 102 ASP A N 1
ATOM 844 C CA . ASP A 1 102 ? 7.501 -8.134 -13.013 1.00 94.94 102 ASP A CA 1
ATOM 845 C C . ASP A 1 102 ? 7.417 -6.835 -13.833 1.00 94.94 102 ASP A C 1
ATOM 847 O O . ASP A 1 102 ? 6.532 -6.658 -14.673 1.00 94.94 102 ASP A O 1
ATOM 851 N N . GLU A 1 103 ? 8.345 -5.912 -13.574 1.00 91.38 103 GLU A N 1
ATOM 852 C CA . GLU A 1 103 ? 8.440 -4.602 -14.236 1.00 91.38 103 GLU A CA 1
ATOM 853 C C . GLU A 1 103 ? 8.670 -4.684 -15.754 1.00 91.38 103 GLU A C 1
ATOM 855 O O . GLU A 1 103 ? 8.460 -3.702 -16.463 1.00 91.38 103 GLU A O 1
ATOM 860 N N . ARG A 1 104 ? 9.056 -5.854 -16.282 1.00 91.00 104 ARG A N 1
ATOM 861 C CA . ARG A 1 104 ? 9.174 -6.082 -17.731 1.00 91.00 104 ARG A CA 1
ATOM 862 C C . ARG A 1 104 ? 7.827 -6.359 -18.390 1.00 91.00 104 ARG A C 1
ATOM 864 O O . ARG A 1 104 ? 7.706 -6.204 -19.603 1.00 91.00 104 ARG A O 1
ATOM 871 N N . LYS A 1 105 ? 6.840 -6.802 -17.608 1.00 93.62 105 LYS A N 1
ATOM 872 C CA . LYS A 1 105 ? 5.503 -7.181 -18.081 1.00 93.62 105 LYS A CA 1
ATOM 873 C C . LYS A 1 105 ? 4.457 -6.126 -17.747 1.00 93.62 105 LYS A C 1
ATOM 875 O O . LYS A 1 105 ? 3.564 -5.882 -18.554 1.00 93.62 105 LYS A O 1
ATOM 880 N N . TYR A 1 106 ? 4.557 -5.505 -16.572 1.00 94.88 106 TYR A N 1
ATOM 881 C CA . TYR A 1 106 ? 3.493 -4.663 -16.039 1.00 94.88 106 TYR A CA 1
ATOM 882 C C . TYR A 1 106 ? 4.007 -3.333 -15.490 1.00 94.88 106 TYR A C 1
ATOM 884 O O . TYR A 1 106 ? 5.035 -3.250 -14.818 1.00 94.88 106 TYR A O 1
ATOM 892 N N . LEU A 1 107 ? 3.219 -2.282 -15.714 1.00 95.31 107 LEU A N 1
ATOM 893 C CA . LEU A 1 107 ? 3.395 -1.005 -15.033 1.00 95.31 107 LEU A CA 1
ATOM 894 C C . LEU A 1 107 ? 2.722 -1.078 -13.654 1.00 95.31 107 LEU A C 1
ATOM 896 O O . LEU A 1 107 ? 1.548 -1.447 -13.595 1.00 95.31 107 LEU A O 1
ATOM 900 N N . PRO A 1 108 ? 3.369 -0.643 -12.556 1.00 95.38 108 PRO A N 1
ATOM 901 C CA . PRO A 1 108 ? 2.720 -0.630 -11.244 1.00 95.38 108 PRO A CA 1
ATOM 902 C C . PRO A 1 108 ? 1.418 0.182 -11.215 1.00 95.38 108 PRO A C 1
ATOM 904 O O . PRO A 1 108 ? 0.477 -0.197 -10.528 1.00 95.38 108 PRO A O 1
ATOM 907 N N . GLY A 1 109 ? 1.342 1.264 -12.003 1.00 96.12 109 GLY A N 1
ATOM 908 C CA . GLY A 1 109 ? 0.123 2.071 -12.166 1.00 96.12 109 GLY A CA 1
ATOM 909 C C . GLY A 1 109 ? -1.044 1.310 -12.786 1.00 96.12 109 GLY A C 1
ATOM 910 O O . GLY A 1 109 ? -2.176 1.499 -12.363 1.00 96.12 109 GLY A O 1
ATOM 911 N N . LEU A 1 110 ? -0.776 0.412 -13.738 1.00 96.50 110 LEU A N 1
ATOM 912 C CA . LEU A 1 110 ? -1.817 -0.435 -14.320 1.00 96.50 110 LEU A CA 1
ATOM 913 C C . LEU A 1 110 ? -2.357 -1.424 -13.283 1.00 96.50 110 LEU A C 1
ATOM 915 O O . LEU A 1 110 ? -3.561 -1.630 -13.205 1.00 96.50 110 LEU A O 1
ATOM 919 N N . ILE A 1 111 ? -1.479 -2.029 -12.482 1.00 97.12 111 ILE A N 1
ATOM 920 C CA . ILE A 1 111 ? -1.897 -3.002 -11.467 1.00 97.12 111 ILE A CA 1
ATOM 921 C C . ILE A 1 111 ? -2.720 -2.325 -10.363 1.00 97.12 111 ILE A C 1
ATOM 923 O O . ILE A 1 111 ? -3.782 -2.823 -10.008 1.00 97.12 111 ILE A O 1
ATOM 927 N N . GLU A 1 112 ? -2.277 -1.164 -9.874 1.00 97.94 112 GLU A N 1
ATOM 928 C CA . GLU A 1 112 ? -3.044 -0.342 -8.924 1.00 97.94 112 GLU A CA 1
ATOM 929 C C . GLU A 1 112 ? -4.422 0.029 -9.487 1.00 97.94 112 GLU A C 1
ATOM 931 O O . GLU A 1 112 ? -5.426 -0.128 -8.797 1.00 97.94 112 GLU A O 1
ATOM 936 N N . ALA A 1 113 ? -4.478 0.433 -10.759 1.00 97.94 113 ALA A N 1
ATOM 937 C CA . ALA A 1 113 ? -5.723 0.731 -11.456 1.00 97.94 113 ALA A CA 1
ATOM 938 C C . ALA A 1 113 ? -6.676 -0.458 -11.533 1.00 97.94 113 ALA A C 1
ATOM 940 O O . ALA A 1 113 ? -7.866 -0.295 -11.288 1.00 97.94 113 ALA A O 1
ATOM 941 N N . LEU A 1 114 ? -6.171 -1.652 -11.843 1.00 97.31 114 LEU A N 1
ATOM 942 C CA . LEU A 1 114 ? -6.998 -2.855 -11.903 1.00 97.31 114 LEU A CA 1
ATOM 943 C C . LEU A 1 114 ? -7.566 -3.226 -10.529 1.00 97.31 114 LEU A C 1
ATOM 945 O O . LEU A 1 114 ? -8.740 -3.571 -10.446 1.00 97.31 114 LEU A O 1
ATOM 949 N N . LEU A 1 115 ? -6.769 -3.111 -9.462 1.00 97.50 115 LEU A N 1
ATOM 950 C CA . LEU A 1 115 ? -7.224 -3.376 -8.094 1.00 97.50 115 LEU A CA 1
ATOM 951 C C . LEU A 1 115 ? -8.272 -2.354 -7.630 1.00 97.50 115 LEU A C 1
ATOM 953 O O . LEU A 1 115 ? -9.296 -2.730 -7.064 1.00 97.50 115 LEU A O 1
ATOM 957 N N . LEU A 1 116 ? -8.050 -1.064 -7.902 1.00 98.38 116 LEU A N 1
ATOM 958 C CA . LEU A 1 116 ? -9.021 -0.015 -7.578 1.00 98.38 116 LEU A CA 1
ATOM 959 C C . LEU A 1 116 ? -10.302 -0.146 -8.409 1.00 98.38 116 LEU A C 1
ATOM 961 O O . LEU A 1 116 ? -11.392 0.041 -7.874 1.00 98.38 116 LEU A O 1
ATOM 965 N N . GLN A 1 117 ? -10.191 -0.515 -9.687 1.00 98.00 117 GLN A N 1
ATOM 966 C CA . GLN A 1 117 ? -11.342 -0.782 -10.547 1.00 98.00 117 GLN A CA 1
ATOM 967 C C . GLN A 1 117 ? -12.147 -1.993 -10.064 1.00 98.00 117 GLN A C 1
ATOM 969 O O . GLN A 1 117 ? -13.375 -1.942 -10.104 1.00 98.00 117 GLN A O 1
ATOM 974 N N . ASP A 1 118 ? -11.497 -3.068 -9.611 1.00 97.12 118 ASP A N 1
ATOM 975 C CA . ASP A 1 118 ? -12.188 -4.239 -9.058 1.00 97.12 118 ASP A CA 1
ATOM 976 C C . ASP A 1 118 ? -12.972 -3.869 -7.792 1.00 97.12 118 ASP A C 1
ATOM 978 O O . ASP A 1 118 ? -14.183 -4.089 -7.732 1.00 97.12 118 ASP A O 1
ATOM 982 N N . TYR A 1 119 ? -12.330 -3.168 -6.850 1.00 98.19 119 TYR A N 1
ATOM 983 C CA . TYR A 1 119 ? -13.006 -2.649 -5.659 1.00 98.19 119 TYR A CA 1
ATOM 984 C C . TYR A 1 119 ? -14.188 -1.739 -6.027 1.00 98.19 119 TYR A C 1
ATOM 986 O O . TYR A 1 119 ? -15.307 -1.930 -5.552 1.00 98.19 119 TYR A O 1
ATOM 994 N N . PHE A 1 120 ? -13.979 -0.779 -6.932 1.00 98.44 120 PHE A N 1
ATOM 995 C CA . PHE A 1 120 ? -15.040 0.126 -7.371 1.00 98.44 120 PHE A CA 1
ATOM 996 C C . PHE A 1 120 ? -16.205 -0.619 -8.030 1.00 98.44 120 PHE A C 1
ATOM 998 O O . PHE A 1 120 ? -17.360 -0.270 -7.811 1.00 98.44 120 PHE A O 1
ATOM 1005 N N . THR A 1 121 ? -15.932 -1.670 -8.802 1.00 98.31 121 THR A N 1
ATOM 1006 C CA . THR A 1 121 ? -16.979 -2.480 -9.446 1.00 98.31 121 THR A CA 1
ATOM 1007 C C . THR A 1 121 ? -17.872 -3.163 -8.410 1.00 98.31 121 THR A C 1
ATOM 1009 O O . THR A 1 121 ? -19.080 -3.267 -8.612 1.00 98.31 121 THR A O 1
ATOM 1012 N N . GLN A 1 122 ? -17.293 -3.594 -7.289 1.00 97.81 122 GLN A N 1
ATOM 1013 C CA . GLN A 1 122 ? -18.007 -4.292 -6.220 1.00 97.81 122 GLN A CA 1
ATOM 1014 C C . GLN A 1 122 ? -18.725 -3.333 -5.257 1.00 97.81 122 GLN A C 1
ATOM 1016 O O . GLN A 1 122 ? -19.800 -3.659 -4.754 1.00 97.81 122 GLN A O 1
ATOM 1021 N N . HIS A 1 123 ? -18.164 -2.144 -5.020 1.00 97.81 123 HIS A N 1
ATOM 1022 C CA . HIS A 1 123 ? -18.612 -1.239 -3.954 1.00 97.81 123 HIS A CA 1
ATOM 1023 C C . HIS A 1 123 ? -19.175 0.105 -4.442 1.00 97.81 123 HIS A C 1
ATOM 1025 O O . HIS A 1 123 ? -19.793 0.827 -3.663 1.00 97.81 123 HIS A O 1
ATOM 1031 N N . SER A 1 124 ? -18.999 0.450 -5.722 1.00 97.88 124 SER A N 1
ATOM 1032 C CA . SER A 1 124 ? -19.352 1.755 -6.314 1.00 97.88 124 SER A CA 1
ATOM 1033 C C . SER A 1 124 ? -18.686 2.964 -5.634 1.00 97.88 124 SER A C 1
ATOM 1035 O O . SER A 1 124 ? -19.179 4.090 -5.718 1.00 97.88 124 SER A O 1
ATOM 1037 N N . CYS A 1 125 ? -17.556 2.746 -4.961 1.00 98.25 125 CYS A N 1
ATOM 1038 C CA . CYS A 1 125 ? -16.729 3.768 -4.324 1.00 98.25 125 CYS A CA 1
ATOM 1039 C C . CYS A 1 125 ? -15.259 3.315 -4.270 1.00 98.25 125 CYS A C 1
ATOM 1041 O O . CYS A 1 125 ? -14.948 2.179 -4.620 1.00 98.25 125 CYS A O 1
ATOM 1043 N N . LEU A 1 126 ? -14.350 4.207 -3.867 1.00 98.56 126 LEU A N 1
ATOM 1044 C CA . LEU A 1 126 ? -12.953 3.863 -3.577 1.00 98.56 126 LEU A CA 1
ATOM 1045 C C . LEU A 1 126 ? -12.806 3.393 -2.119 1.00 98.56 126 LEU A C 1
ATOM 1047 O O . LEU A 1 126 ? -13.662 3.727 -1.292 1.00 98.56 126 LEU A O 1
ATOM 1051 N N . PRO A 1 127 ? -11.720 2.672 -1.772 1.00 98.50 127 PRO A N 1
ATOM 1052 C CA . PRO A 1 127 ? -11.403 2.386 -0.378 1.00 98.50 127 PRO A CA 1
ATOM 1053 C C . PRO A 1 127 ? -11.357 3.664 0.460 1.00 98.50 127 PRO A C 1
ATOM 1055 O O . PRO A 1 127 ? -10.952 4.720 -0.023 1.00 98.50 127 PRO A O 1
ATOM 1058 N N . ILE A 1 128 ? -11.730 3.571 1.736 1.00 97.69 128 ILE A N 1
ATOM 1059 C CA . ILE A 1 128 ? -12.000 4.752 2.572 1.00 97.69 128 ILE A CA 1
ATOM 1060 C C . ILE A 1 128 ? -10.805 5.702 2.772 1.00 97.69 128 ILE A C 1
ATOM 1062 O O . ILE A 1 128 ? -11.003 6.837 3.202 1.00 97.69 128 ILE A O 1
ATOM 1066 N N . TRP A 1 129 ? -9.569 5.263 2.507 1.00 97.81 129 TRP A N 1
ATOM 1067 C CA . TRP A 1 129 ? -8.363 6.100 2.574 1.00 97.81 129 TRP A CA 1
ATOM 1068 C C . TRP A 1 129 ? -7.768 6.433 1.194 1.00 97.81 129 TRP A C 1
ATOM 1070 O O . TRP A 1 129 ? -6.700 7.044 1.121 1.00 97.81 129 TRP A O 1
ATOM 1080 N N . ASN A 1 130 ? -8.419 6.035 0.098 1.00 98.00 130 ASN A N 1
ATOM 1081 C CA . ASN A 1 130 ? -8.113 6.491 -1.257 1.00 98.00 130 ASN A CA 1
ATOM 1082 C C . ASN A 1 130 ? -8.992 7.707 -1.584 1.00 98.00 130 ASN A C 1
ATOM 1084 O O . ASN A 1 130 ? -10.193 7.572 -1.795 1.00 98.00 130 ASN A O 1
ATOM 1088 N N . ASN A 1 131 ? -8.391 8.898 -1.636 1.00 95.06 131 ASN A N 1
ATOM 1089 C CA . ASN A 1 131 ? -9.134 10.146 -1.863 1.00 95.06 131 ASN A CA 1
ATOM 1090 C C . ASN A 1 131 ? -9.581 10.328 -3.325 1.00 95.06 131 ASN A C 1
ATOM 1092 O O . ASN A 1 131 ? -10.614 10.938 -3.583 1.00 95.06 131 ASN A O 1
ATOM 1096 N N . GLU A 1 132 ? -8.788 9.825 -4.271 1.00 94.62 132 GLU A N 1
ATOM 1097 C CA . GLU A 1 132 ? -8.992 9.960 -5.717 1.00 94.62 132 GLU A CA 1
ATOM 1098 C C . GLU A 1 132 ? -8.277 8.823 -6.473 1.00 94.62 132 GLU A C 1
ATOM 1100 O O . GLU A 1 132 ? -7.518 8.057 -5.862 1.00 94.62 132 GLU A O 1
ATOM 1105 N N . PHE A 1 133 ? -8.537 8.717 -7.782 1.00 91.94 133 PHE A N 1
ATOM 1106 C CA . PHE A 1 133 ? -7.957 7.733 -8.701 1.00 91.94 133 PHE A CA 1
ATOM 1107 C C . PHE A 1 133 ? -7.300 8.414 -9.907 1.00 91.94 133 PHE A C 1
ATOM 1109 O O . PHE A 1 133 ? -7.974 9.267 -10.528 1.00 91.94 133 PHE A O 1
#

Sequence (133 aa):
MDIEYVTKGYCRFRLEDSLKLQTQNIPSGYGVYIFHRNVEDGDILYIGKSGTVLQNGCYKTQGLRDRLNNKQDGMKREEFLRMKMNEDNTIQKIFIEWYIIDERKYLPGLIEALLLQDYFTQHSCLPIWNNEF

Organism: Bacteroides uniformis (NCBI:txid820)

Foldseek 3Di:
DDADFPDKDKFKDALPDDLLVRLVPPDWAWAKKWKAAPDPPHATQDIDIAWDADPVRDTDPATPSNVCQPDDPNHTNNVVVNVVCVVPVSRRMIMMIITHHDSVVDDNVVVSVVVQVVVCVVPVDGRNSDPDD

pLDDT: mean 96.07, std 4.15, range [62.53, 98.69]

Radius of gyration: 14.41 Å; chains: 1; bounding box: 34×28×40 Å

Secondary structure (DSSP, 8-state):
--PPEEEEEEEEE-TTS-HHHHTTTPPSS-EEEEEEESSTTSPEEEEEE--PBPTTSPBPS--HHHHHTSEETTEEHHHHHHHHHHH-TT-S-EEEEEEEE-TTT--HHHHHHHHHHHHHHHHSS--TT----